Protein AF-A0A0S9RC38-F1 (a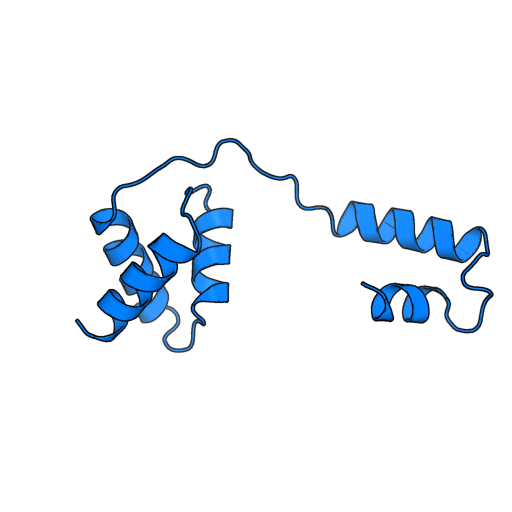fdb_monomer_lite)

Secondary structure (DSSP, 8-state):
-HHHHHHHHTTS-TTSHHHHHHHHHHHHHH-------PEE--HHHHHHHHHHHHHH-TT--HHHHHHHHHHTTEE--HHHHHHHHHHHHH-

Radius of gyration: 18.72 Å; chains: 1; bounding box: 43×22×51 Å

Sequence (91 aa):
MAIRWLELADGQSVTSHVVRQAWANWAQDASQVERYDRRPVSDDTIRVLIREMLAQHPRLSKTGALRDLRTSGIACEQRRFSGLFEEALTA

Foldseek 3Di:
DVVVLVVLCVVPPSPDPSSVVVVVVVCVVVDDDQDPQQAEDDLVVLLVQLLVVCVVPVPQDLVNSVVVCVVVRHDDDSVSSVVSNVVSVVD

Structure (mmCIF, N/CA/C/O backbone):
data_AF-A0A0S9RC38-F1
#
_entry.id   AF-A0A0S9RC38-F1
#
loop_
_atom_site.group_PDB
_atom_site.id
_atom_site.type_symbol
_atom_site.label_atom_id
_atom_site.label_alt_id
_atom_site.label_comp_id
_atom_site.label_asym_id
_atom_site.label_entity_id
_atom_site.label_seq_id
_atom_site.pdbx_PDB_ins_code
_atom_site.Cartn_x
_atom_site.Cartn_y
_atom_site.Cartn_z
_atom_site.occupancy
_atom_site.B_iso_or_equiv
_atom_site.auth_seq_id
_atom_site.auth_comp_id
_atom_site.auth_asym_id
_atom_site.auth_atom_id
_atom_site.pdbx_PDB_model_num
ATOM 1 N N . MET A 1 1 ? 10.136 5.367 -11.160 1.00 77.25 1 MET A N 1
ATOM 2 C CA . MET A 1 1 ? 9.923 5.664 -12.594 1.00 77.25 1 MET A CA 1
ATOM 3 C C . MET A 1 1 ? 11.247 5.966 -13.292 1.00 77.25 1 MET A C 1
ATOM 5 O O . MET A 1 1 ? 11.669 5.129 -14.070 1.00 77.25 1 MET A O 1
ATOM 9 N N . ALA A 1 2 ? 11.957 7.056 -12.960 1.00 84.50 2 ALA A N 1
ATOM 10 C CA . ALA A 1 2 ? 13.225 7.412 -13.623 1.00 84.50 2 ALA A CA 1
ATOM 11 C C . ALA A 1 2 ? 14.340 6.349 -13.497 1.00 84.50 2 ALA A C 1
ATOM 13 O O . ALA A 1 2 ? 14.987 6.034 -14.486 1.00 84.50 2 ALA A O 1
ATOM 14 N N . ILE A 1 3 ? 14.512 5.738 -12.316 1.00 89.88 3 ILE A N 1
ATOM 15 C CA . ILE A 1 3 ? 15.514 4.674 -12.099 1.00 89.88 3 ILE A CA 1
ATOM 16 C C . ILE A 1 3 ? 15.270 3.482 -13.036 1.00 89.88 3 ILE A C 1
ATOM 18 O O . ILE A 1 3 ? 16.184 3.042 -13.719 1.00 89.88 3 ILE A O 1
ATOM 22 N N . ARG A 1 4 ? 14.014 3.028 -13.157 1.00 92.00 4 ARG A N 1
ATOM 23 C CA . ARG A 1 4 ? 13.658 1.905 -14.034 1.00 92.00 4 ARG A CA 1
ATOM 24 C C . ARG A 1 4 ? 13.928 2.200 -15.513 1.00 92.00 4 ARG A C 1
ATOM 26 O O . ARG A 1 4 ? 14.325 1.306 -16.246 1.00 92.00 4 ARG A O 1
ATOM 33 N N . TRP A 1 5 ? 13.733 3.446 -15.947 1.00 90.69 5 TRP A N 1
ATOM 34 C CA . TRP A 1 5 ? 14.065 3.872 -17.310 1.00 90.69 5 TRP A CA 1
ATOM 35 C C . TRP A 1 5 ? 15.571 3.776 -17.586 1.00 90.69 5 TRP A C 1
ATOM 37 O O . TRP A 1 5 ? 15.973 3.318 -18.650 1.00 90.69 5 TRP A O 1
ATOM 47 N N . LEU A 1 6 ? 16.401 4.174 -16.617 1.00 92.56 6 LEU A N 1
ATOM 48 C CA . LEU A 1 6 ? 17.860 4.089 -16.723 1.00 92.56 6 LEU A CA 1
ATOM 49 C C . LEU A 1 6 ? 18.358 2.639 -16.697 1.00 92.56 6 LEU A C 1
ATOM 51 O O . LEU A 1 6 ? 19.234 2.293 -17.480 1.00 92.56 6 LEU A O 1
ATOM 55 N N . GLU A 1 7 ? 17.766 1.782 -15.862 1.00 93.00 7 GLU A N 1
ATOM 56 C CA . GLU A 1 7 ? 18.053 0.339 -15.857 1.00 93.00 7 GLU A CA 1
ATOM 57 C C . GLU A 1 7 ? 17.729 -0.314 -17.204 1.00 93.00 7 GLU A C 1
ATOM 59 O O . GLU A 1 7 ? 18.514 -1.107 -17.704 1.00 93.00 7 GLU A O 1
ATOM 64 N N . LEU A 1 8 ? 16.584 0.027 -17.806 1.00 90.38 8 LEU A N 1
ATOM 65 C CA . LEU A 1 8 ? 16.201 -0.476 -19.129 1.00 90.38 8 LEU A CA 1
ATOM 66 C C . LEU A 1 8 ? 17.074 0.093 -20.252 1.00 90.38 8 LEU A C 1
ATOM 68 O O . LEU A 1 8 ? 17.143 -0.505 -21.323 1.00 90.38 8 LEU A O 1
ATOM 72 N N . ALA A 1 9 ? 17.698 1.251 -20.028 1.00 92.38 9 ALA A N 1
ATOM 73 C CA . ALA A 1 9 ? 18.629 1.833 -20.976 1.00 92.38 9 ALA A CA 1
ATOM 74 C C . ALA A 1 9 ? 19.963 1.087 -21.009 1.00 92.38 9 ALA A C 1
ATOM 76 O O . ALA A 1 9 ? 20.536 0.983 -22.083 1.00 92.38 9 ALA A O 1
ATOM 77 N N . ASP A 1 10 ? 20.442 0.571 -19.873 1.00 90.00 10 ASP A N 1
ATOM 78 C CA . ASP A 1 10 ? 21.650 -0.266 -19.758 1.00 90.00 10 ASP A CA 1
ATOM 79 C C . ASP A 1 10 ? 22.841 0.230 -20.609 1.00 90.00 10 ASP A C 1
ATOM 81 O O . ASP A 1 10 ? 23.406 -0.472 -21.446 1.00 90.00 10 ASP A O 1
ATOM 85 N N . GLY A 1 11 ? 23.168 1.521 -20.476 1.00 85.38 11 GLY A N 1
ATOM 86 C CA . GLY A 1 11 ? 24.255 2.169 -21.224 1.00 85.38 11 GLY A CA 1
ATOM 87 C C . GLY A 1 11 ? 23.935 2.535 -22.682 1.00 85.38 11 GLY A C 1
ATOM 88 O O . GLY A 1 11 ? 24.725 3.226 -23.326 1.00 85.38 11 GLY A O 1
ATOM 89 N N . GLN A 1 12 ? 22.772 2.149 -23.205 1.00 86.38 12 GLN A N 1
ATOM 90 C CA . GLN A 1 12 ? 22.244 2.629 -24.481 1.00 86.38 12 GLN A CA 1
ATOM 91 C C . GLN A 1 12 ? 21.650 4.036 -24.346 1.00 86.38 12 GLN A C 1
ATOM 93 O O . GLN A 1 12 ? 21.310 4.514 -23.261 1.00 86.38 12 GLN A O 1
ATOM 98 N N . SER A 1 13 ? 21.466 4.711 -25.485 1.00 90.75 13 SER A N 1
ATOM 99 C CA . SER A 1 13 ? 20.758 5.990 -25.498 1.00 90.75 13 SER A CA 1
ATOM 100 C C . SER A 1 13 ? 19.331 5.817 -24.976 1.00 90.75 13 SER A C 1
ATOM 102 O O . SER A 1 13 ? 18.528 5.068 -25.541 1.00 90.75 13 SER A O 1
ATOM 104 N N . VAL A 1 14 ? 18.996 6.598 -23.949 1.00 88.88 14 VAL A N 1
ATOM 105 C CA . VAL A 1 14 ? 17.659 6.672 -23.344 1.00 88.88 14 VAL A CA 1
ATOM 106 C C . VAL A 1 14 ? 16.572 7.106 -24.329 1.00 88.88 14 VAL A C 1
ATOM 108 O O . VAL A 1 14 ? 15.396 6.898 -24.061 1.00 88.88 14 VAL A O 1
ATOM 111 N N . THR A 1 15 ? 16.933 7.702 -25.469 1.00 91.81 15 THR A N 1
ATOM 112 C CA . THR A 1 15 ? 15.986 8.106 -26.523 1.00 91.81 15 THR A CA 1
ATOM 113 C C . THR A 1 15 ? 15.851 7.069 -27.640 1.00 91.81 15 THR A C 1
ATOM 115 O O . THR A 1 15 ? 15.041 7.243 -28.561 1.00 91.81 15 THR A O 1
ATOM 118 N N . SER A 1 16 ? 16.623 5.980 -27.585 1.00 93.00 16 SER A N 1
ATOM 119 C CA . SER A 1 16 ? 16.600 4.938 -28.609 1.00 93.00 16 SER A CA 1
ATOM 120 C C . SER A 1 16 ? 15.234 4.250 -28.695 1.00 93.00 16 SER A C 1
ATOM 122 O O . SER A 1 16 ? 14.431 4.250 -27.757 1.00 93.00 16 SER A O 1
ATOM 124 N N . HIS A 1 17 ? 14.948 3.670 -29.859 1.00 92.06 17 HIS A N 1
ATOM 125 C CA . HIS A 1 17 ? 13.713 2.917 -30.067 1.00 92.06 17 HIS A CA 1
ATOM 126 C C . HIS A 1 17 ? 13.658 1.657 -29.187 1.00 92.06 17 HIS A C 1
ATOM 128 O O . HIS A 1 17 ? 12.599 1.306 -28.679 1.00 92.06 17 HIS A O 1
ATOM 134 N N . VAL A 1 18 ? 14.806 1.009 -28.965 1.00 91.62 18 VAL A N 1
ATOM 135 C CA . VAL A 1 18 ? 14.921 -0.215 -28.156 1.00 91.62 18 VAL A CA 1
ATOM 136 C C . VAL A 1 18 ? 14.499 0.044 -26.711 1.00 91.62 18 VAL A C 1
ATOM 138 O O . VAL A 1 18 ? 13.629 -0.653 -26.192 1.00 91.62 18 VAL A O 1
ATOM 141 N N . VAL A 1 19 ? 15.029 1.103 -26.094 1.00 92.06 19 VAL A N 1
ATOM 142 C CA . VAL A 1 19 ? 14.700 1.468 -24.707 1.00 92.06 19 VAL A CA 1
ATOM 143 C C . VAL A 1 19 ? 13.234 1.881 -24.574 1.00 92.06 19 VAL A C 1
ATOM 145 O O . VAL A 1 19 ? 12.554 1.465 -23.636 1.00 92.06 19 VAL A O 1
ATOM 148 N N . ARG A 1 20 ? 12.700 2.620 -25.558 1.00 91.88 20 ARG A N 1
ATOM 149 C CA . ARG A 1 20 ? 11.268 2.962 -25.610 1.00 91.88 20 ARG A CA 1
ATOM 150 C C . ARG A 1 20 ? 10.371 1.726 -25.686 1.00 91.88 20 ARG A C 1
ATOM 152 O O . ARG A 1 20 ? 9.363 1.675 -24.984 1.00 91.88 20 ARG A O 1
ATOM 159 N N . GLN A 1 21 ? 10.735 0.734 -26.496 1.00 93.75 21 GLN A N 1
ATOM 160 C CA . GLN A 1 21 ? 9.975 -0.511 -26.612 1.00 93.75 21 GLN A CA 1
ATOM 161 C C . GLN A 1 21 ? 10.035 -1.333 -25.319 1.00 93.75 21 GLN A C 1
ATOM 163 O O . GLN A 1 21 ? 9.007 -1.821 -24.852 1.00 93.75 21 GLN A O 1
ATOM 168 N N . ALA A 1 22 ? 11.219 -1.453 -24.714 1.00 91.25 22 ALA A N 1
ATOM 169 C CA . ALA A 1 22 ? 11.399 -2.165 -23.452 1.00 91.25 22 ALA A CA 1
ATOM 170 C C . ALA A 1 22 ? 10.582 -1.522 -22.320 1.00 91.25 22 ALA A C 1
ATOM 172 O O . ALA A 1 22 ? 9.940 -2.224 -21.536 1.00 91.25 22 ALA A O 1
ATOM 173 N N . TRP A 1 23 ? 10.534 -0.188 -22.282 1.00 92.94 23 TRP A N 1
ATOM 174 C CA . TRP A 1 23 ? 9.652 0.530 -21.371 1.00 92.94 23 TRP A CA 1
ATOM 175 C C . TRP A 1 23 ? 8.178 0.253 -21.637 1.00 92.94 23 TRP A C 1
ATOM 177 O O . TRP A 1 23 ? 7.449 -0.000 -20.686 1.00 92.94 23 TRP A O 1
ATOM 187 N N . ALA A 1 24 ? 7.725 0.305 -22.893 1.00 91.56 24 ALA A N 1
ATOM 188 C CA . ALA A 1 24 ? 6.323 0.064 -23.224 1.00 91.56 24 A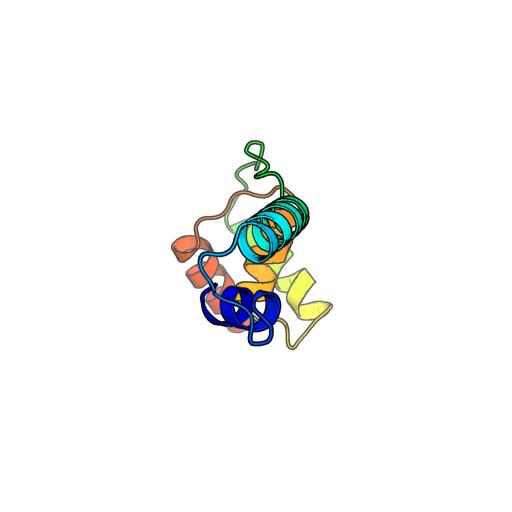LA A CA 1
ATOM 189 C C . ALA A 1 24 ? 5.865 -1.320 -22.742 1.00 91.56 24 ALA A C 1
ATOM 191 O O . ALA A 1 24 ? 4.817 -1.425 -22.110 1.00 91.56 24 ALA A O 1
ATOM 192 N N . ASN A 1 25 ? 6.687 -2.351 -22.954 1.00 90.88 25 ASN A N 1
ATOM 193 C CA . ASN A 1 25 ? 6.403 -3.708 -22.486 1.00 90.88 25 ASN A CA 1
ATOM 194 C C . ASN A 1 25 ? 6.345 -3.767 -20.953 1.00 90.88 25 ASN A C 1
ATOM 196 O O . ASN A 1 25 ? 5.375 -4.255 -20.385 1.00 90.88 25 ASN A O 1
ATOM 200 N N . TRP A 1 26 ? 7.348 -3.199 -20.278 1.00 91.62 26 TRP A N 1
ATOM 201 C CA . TRP A 1 26 ? 7.368 -3.156 -18.818 1.00 91.62 26 TRP A CA 1
ATOM 202 C C . TRP A 1 26 ? 6.172 -2.389 -18.239 1.00 91.62 26 TRP A C 1
ATOM 204 O O . TRP A 1 26 ? 5.584 -2.815 -17.251 1.00 91.62 26 TRP A O 1
ATOM 214 N N . ALA A 1 27 ? 5.807 -1.258 -18.842 1.00 90.12 27 ALA A N 1
AT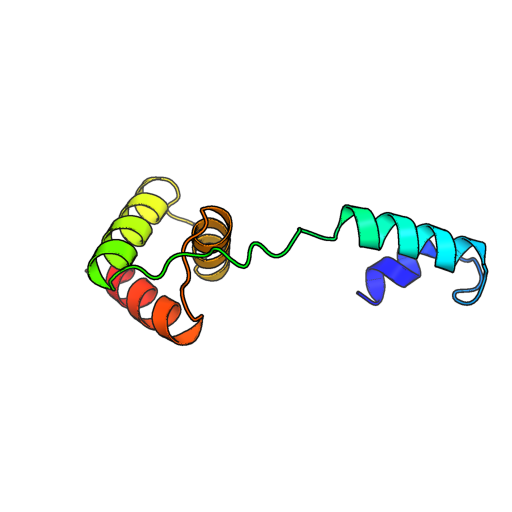OM 215 C CA . ALA A 1 27 ? 4.692 -0.436 -18.397 1.00 90.12 27 ALA A CA 1
ATOM 216 C C . ALA A 1 27 ? 3.350 -1.152 -18.588 1.00 90.12 27 ALA A C 1
ATOM 218 O O . ALA A 1 27 ? 2.477 -1.002 -17.739 1.00 90.12 27 ALA A O 1
ATOM 219 N N . GLN A 1 28 ? 3.196 -1.935 -19.661 1.00 86.25 28 GLN A N 1
ATOM 220 C CA . GLN A 1 28 ? 2.028 -2.796 -19.860 1.00 86.25 28 GLN A CA 1
ATOM 221 C C . GLN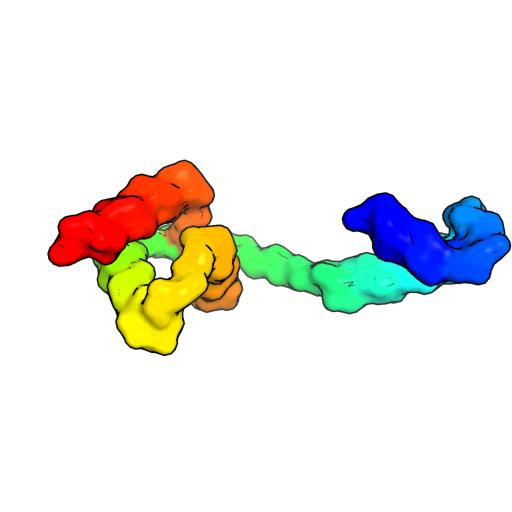 A 1 28 ? 1.943 -3.873 -18.776 1.00 86.25 28 GLN A C 1
ATOM 223 O O . GLN A 1 28 ? 0.908 -3.985 -18.129 1.00 86.25 28 GLN A O 1
ATOM 228 N N . ASP A 1 29 ? 3.037 -4.583 -18.498 1.00 82.81 29 ASP A N 1
ATOM 229 C CA . ASP A 1 29 ? 3.064 -5.619 -17.454 1.00 82.81 29 ASP A CA 1
ATOM 230 C C . ASP A 1 29 ? 2.841 -5.046 -16.045 1.00 82.81 29 ASP A C 1
ATOM 232 O O . ASP A 1 29 ? 2.171 -5.647 -15.206 1.00 82.81 29 ASP A O 1
ATOM 236 N N . ALA A 1 30 ? 3.394 -3.862 -15.771 1.00 83.12 30 ALA A N 1
ATOM 237 C CA . ALA A 1 30 ? 3.215 -3.159 -14.504 1.00 83.12 30 ALA A CA 1
ATOM 238 C C . ALA A 1 30 ? 1.834 -2.493 -14.382 1.00 83.12 30 ALA A C 1
ATOM 240 O O . ALA A 1 30 ? 1.458 -2.059 -13.287 1.00 83.12 30 ALA A O 1
ATOM 241 N N . SER A 1 31 ? 1.087 -2.386 -15.484 1.00 76.69 31 SER A N 1
ATOM 242 C CA . SER A 1 31 ? -0.251 -1.812 -15.497 1.00 76.69 31 SER A CA 1
ATOM 243 C C . SER A 1 31 ? -1.218 -2.768 -14.806 1.00 76.69 31 SER A C 1
ATOM 245 O O . SER A 1 31 ? -1.705 -3.736 -15.387 1.00 76.69 31 SER A O 1
ATOM 247 N N . GLN A 1 32 ? -1.533 -2.499 -13.540 1.00 68.62 32 GLN A N 1
ATOM 248 C CA . GLN A 1 32 ? -2.720 -3.100 -12.948 1.00 68.62 32 GLN A CA 1
ATOM 249 C C . GLN A 1 32 ? -3.958 -2.423 -13.526 1.00 68.62 32 GLN A C 1
ATOM 251 O O . GLN A 1 32 ? -4.098 -1.203 -13.434 1.00 68.62 32 GLN A O 1
ATOM 256 N N . VAL A 1 33 ? -4.883 -3.227 -14.060 1.00 66.06 33 VAL A N 1
ATOM 257 C CA . VAL A 1 33 ? -6.218 -2.753 -14.439 1.00 66.06 33 VAL A CA 1
ATOM 258 C C . VAL A 1 33 ? -6.854 -2.113 -13.211 1.00 66.06 33 VAL A C 1
ATOM 260 O O . VAL A 1 33 ? -7.150 -2.786 -12.218 1.00 66.06 33 VAL A O 1
ATOM 263 N N . GLU A 1 34 ? -7.051 -0.802 -13.272 1.00 62.31 34 GLU A N 1
ATOM 264 C CA . GLU A 1 34 ? -7.770 -0.079 -12.240 1.00 62.31 34 GLU A CA 1
ATOM 265 C C . GLU A 1 34 ? -9.211 -0.604 -12.205 1.00 62.31 34 GLU A C 1
ATOM 267 O O . GLU A 1 34 ? -10.011 -0.375 -13.110 1.00 62.31 34 GLU A O 1
ATOM 272 N N . ARG A 1 35 ? -9.536 -1.398 -11.180 1.00 63.03 35 ARG A N 1
ATOM 273 C CA . ARG A 1 35 ? -10.897 -1.890 -10.950 1.00 63.03 35 ARG A CA 1
ATOM 274 C C . ARG A 1 35 ? -11.739 -0.736 -10.413 1.00 63.03 35 ARG A C 1
ATOM 276 O O . ARG A 1 35 ? -11.653 -0.418 -9.230 1.00 63.03 35 ARG A O 1
ATOM 283 N N . TYR A 1 36 ? -12.540 -0.126 -11.282 1.00 60.38 36 TYR A N 1
ATOM 284 C CA . TYR A 1 36 ? -13.460 0.960 -10.923 1.00 60.38 36 TYR A CA 1
ATOM 285 C C . TYR A 1 36 ? -14.684 0.492 -10.112 1.00 60.38 36 TYR A C 1
ATOM 287 O O . TYR A 1 36 ? -15.302 1.306 -9.436 1.00 60.38 36 TYR A O 1
ATOM 295 N N . ASP A 1 37 ? -14.973 -0.813 -10.065 1.00 63.78 37 ASP A N 1
ATOM 296 C CA . ASP A 1 37 ? -16.086 -1.404 -9.293 1.00 63.78 37 ASP A CA 1
ATOM 297 C C . ASP A 1 37 ? -15.821 -1.530 -7.781 1.00 63.78 37 ASP A C 1
ATOM 299 O O . ASP A 1 37 ? -16.412 -2.372 -7.094 1.00 63.78 37 ASP A O 1
ATOM 303 N N . ARG A 1 38 ? -14.913 -0.720 -7.221 1.00 78.88 38 ARG A N 1
ATOM 304 C CA . ARG A 1 38 ? -14.657 -0.784 -5.782 1.00 78.88 38 ARG A CA 1
ATOM 305 C C . ARG A 1 38 ? -15.907 -0.364 -5.013 1.00 78.88 38 ARG A C 1
ATOM 307 O O . ARG A 1 38 ? -16.411 0.744 -5.186 1.00 78.88 38 ARG A O 1
ATOM 314 N N . ARG A 1 39 ? -16.385 -1.232 -4.125 1.00 83.06 39 ARG A N 1
ATOM 315 C CA . ARG A 1 39 ? -17.618 -0.990 -3.370 1.00 83.06 39 ARG A CA 1
ATOM 316 C C . ARG A 1 39 ? -17.321 -0.169 -2.115 1.00 83.06 39 ARG A C 1
ATOM 318 O O . ARG A 1 39 ? -16.373 -0.504 -1.397 1.00 83.06 39 ARG A O 1
ATOM 325 N N . PRO A 1 40 ? -18.098 0.887 -1.823 1.00 85.06 40 PRO A N 1
ATOM 326 C CA . PRO A 1 40 ? -18.008 1.561 -0.539 1.00 85.06 40 PRO A CA 1
ATOM 327 C C . PRO A 1 40 ? -18.507 0.625 0.567 1.00 85.06 40 PRO A C 1
ATOM 329 O O . PRO A 1 40 ? -19.486 -0.099 0.396 1.00 85.06 40 PRO A O 1
ATOM 332 N N . VAL A 1 41 ? -17.834 0.660 1.711 1.00 89.69 41 VAL A N 1
ATOM 333 C CA . VAL A 1 41 ? -18.225 -0.051 2.937 1.00 89.69 41 VAL A CA 1
ATOM 334 C C . VAL A 1 41 ? -18.216 0.930 4.112 1.00 89.69 41 VAL A C 1
ATOM 336 O O . VAL A 1 41 ? -17.628 2.016 4.011 1.00 89.69 41 VAL A O 1
ATOM 339 N N . SER A 1 42 ? -18.871 0.576 5.218 1.00 93.44 42 SER A N 1
ATOM 340 C CA . SER A 1 42 ? -18.913 1.413 6.423 1.00 93.44 42 SER A CA 1
ATOM 341 C C . SER A 1 42 ? -17.562 1.452 7.144 1.00 93.44 42 SER A C 1
ATOM 343 O O . SER A 1 42 ? -16.717 0.574 6.966 1.00 93.44 42 SER A O 1
ATOM 345 N N . ASP A 1 43 ? -17.361 2.471 7.982 1.00 94.00 43 ASP A N 1
ATOM 346 C CA . ASP A 1 43 ? -16.154 2.594 8.810 1.00 94.00 43 ASP A CA 1
ATOM 347 C C . ASP A 1 43 ? -15.976 1.402 9.752 1.00 94.00 43 ASP A C 1
ATOM 349 O O . ASP A 1 43 ? -14.863 0.907 9.903 1.00 94.00 43 ASP A O 1
ATOM 353 N N . ASP A 1 44 ? -17.065 0.887 10.325 1.00 93.38 44 ASP A N 1
ATOM 354 C CA . ASP A 1 44 ? -17.016 -0.268 11.224 1.00 93.38 44 ASP A CA 1
ATOM 355 C C . ASP A 1 44 ? -16.526 -1.526 10.513 1.00 93.38 44 ASP A C 1
ATOM 357 O O . ASP A 1 44 ? -15.662 -2.232 11.033 1.00 93.38 44 ASP A O 1
ATOM 361 N N . THR A 1 45 ? -16.997 -1.769 9.286 1.00 94.12 45 THR A N 1
ATOM 362 C CA . THR A 1 45 ? -16.488 -2.872 8.465 1.00 94.12 45 THR A CA 1
ATOM 363 C C . THR A 1 45 ? -14.999 -2.697 8.179 1.00 94.12 45 THR A C 1
ATOM 365 O O . THR A 1 45 ? -14.242 -3.658 8.284 1.00 94.12 45 THR A O 1
ATOM 368 N N . ILE A 1 46 ? -14.543 -1.478 7.878 1.00 95.00 46 ILE A N 1
ATOM 369 C CA . ILE A 1 46 ? -13.116 -1.212 7.637 1.00 95.00 46 ILE A CA 1
ATOM 370 C C . ILE A 1 46 ? -12.288 -1.460 8.901 1.00 95.00 46 ILE A C 1
ATOM 372 O O . ILE A 1 46 ? -11.235 -2.082 8.803 1.00 95.00 46 ILE A O 1
ATOM 376 N N . ARG A 1 47 ? -12.750 -1.033 10.083 1.00 95.25 47 ARG A N 1
ATOM 377 C CA . ARG A 1 47 ? -12.050 -1.290 11.355 1.00 95.25 47 ARG A CA 1
ATOM 378 C C . ARG A 1 47 ? -11.896 -2.784 11.623 1.00 95.25 47 ARG A C 1
ATOM 380 O O . ARG A 1 47 ? -10.813 -3.214 12.012 1.00 95.25 47 ARG A O 1
ATOM 387 N N . VAL A 1 48 ? -12.955 -3.567 11.403 1.00 94.88 48 VAL A N 1
ATOM 388 C CA . VAL A 1 48 ? -12.912 -5.031 11.554 1.00 94.88 48 VAL A CA 1
ATOM 389 C C . VAL A 1 48 ? -11.869 -5.631 10.614 1.00 94.88 48 VAL A C 1
ATOM 391 O O . VAL A 1 48 ? -10.978 -6.338 11.077 1.00 94.88 48 VAL A O 1
ATOM 394 N N . LEU A 1 49 ? -11.901 -5.262 9.331 1.00 95.12 49 LEU A N 1
ATOM 395 C CA . LEU A 1 49 ? -10.931 -5.744 8.344 1.00 95.12 49 LEU A CA 1
ATOM 396 C C . LEU A 1 49 ? -9.490 -5.363 8.710 1.00 95.12 49 LEU A C 1
ATOM 398 O O . LEU A 1 49 ? -8.595 -6.197 8.632 1.00 95.12 49 LEU A O 1
ATOM 402 N N . ILE A 1 50 ? -9.250 -4.125 9.156 1.00 95.38 50 ILE A N 1
ATOM 403 C CA . ILE A 1 50 ? -7.914 -3.686 9.588 1.00 95.38 50 ILE A CA 1
ATOM 404 C C . ILE A 1 50 ? -7.413 -4.547 10.753 1.00 95.38 50 ILE A C 1
ATOM 406 O O . ILE A 1 50 ? -6.262 -4.984 10.731 1.00 95.38 50 ILE A O 1
ATOM 410 N N . ARG A 1 51 ? -8.265 -4.827 11.747 1.00 94.94 51 ARG A N 1
ATOM 411 C CA . ARG A 1 51 ? -7.901 -5.683 12.887 1.00 94.94 51 ARG A CA 1
ATOM 412 C C . ARG A 1 51 ? -7.582 -7.108 12.450 1.00 94.94 51 ARG A C 1
ATOM 414 O O . ARG A 1 51 ? -6.585 -7.660 12.902 1.00 94.94 51 ARG A O 1
ATOM 421 N N . GLU A 1 52 ? -8.374 -7.686 11.551 1.00 95.06 52 GLU A N 1
ATOM 422 C CA . GLU A 1 52 ? -8.109 -9.019 10.993 1.00 95.06 52 GLU A CA 1
ATOM 423 C C . GLU A 1 52 ? -6.763 -9.069 10.260 1.00 95.06 52 GLU A C 1
ATOM 425 O O . GLU A 1 52 ? -5.980 -10.001 10.450 1.00 95.06 52 GLU A O 1
ATOM 430 N N . MET A 1 53 ? -6.459 -8.040 9.469 1.00 95.25 53 MET A N 1
ATOM 431 C CA . MET A 1 53 ? -5.197 -7.936 8.736 1.00 95.25 53 MET A CA 1
ATOM 432 C C . MET A 1 53 ? -3.997 -7.777 9.675 1.00 95.25 53 MET A C 1
ATOM 434 O O . MET A 1 53 ? -2.970 -8.419 9.465 1.00 95.25 53 MET A O 1
ATOM 438 N N . LEU A 1 54 ? -4.123 -6.967 10.731 1.00 94.25 54 LEU A N 1
ATOM 439 C CA . LEU A 1 54 ? -3.083 -6.805 11.751 1.00 94.25 54 LEU A CA 1
ATOM 440 C C . LEU A 1 54 ? -2.896 -8.070 12.597 1.00 94.25 54 LEU A C 1
ATOM 442 O O . LEU A 1 54 ? -1.767 -8.394 12.956 1.00 94.25 54 LEU A O 1
ATOM 446 N N . ALA A 1 55 ? -3.965 -8.819 12.874 1.00 93.75 55 ALA A N 1
ATOM 447 C CA . ALA A 1 55 ? -3.874 -10.097 13.576 1.00 93.75 55 ALA A CA 1
ATOM 448 C C . ALA A 1 55 ? -3.106 -11.146 12.753 1.00 93.75 55 ALA A C 1
ATOM 450 O O . ALA A 1 55 ? -2.280 -11.878 13.297 1.00 93.75 55 ALA A O 1
ATOM 451 N N . GLN A 1 56 ? -3.337 -11.196 11.437 1.00 94.31 56 GLN A N 1
ATOM 452 C CA . GLN A 1 56 ? -2.620 -12.097 10.524 1.00 94.31 56 GLN A CA 1
ATOM 453 C C . GLN A 1 56 ? -1.183 -11.627 10.256 1.00 94.31 56 GLN A C 1
ATOM 455 O O . GLN A 1 56 ? -0.260 -12.437 10.134 1.00 94.31 56 GLN A O 1
ATOM 460 N N . HIS A 1 57 ? -0.978 -10.311 10.187 1.00 93.06 57 HIS A N 1
ATOM 461 C CA . HIS A 1 57 ? 0.298 -9.685 9.866 1.00 93.06 57 HIS A CA 1
ATOM 462 C C . HIS A 1 57 ? 0.588 -8.507 10.816 1.00 93.06 57 HIS A C 1
ATOM 464 O O . HIS A 1 57 ? 0.413 -7.348 10.440 1.00 93.06 57 HIS A O 1
ATOM 470 N N . PRO A 1 58 ? 1.136 -8.760 12.022 1.00 91.12 58 PRO A N 1
ATOM 471 C CA . PRO A 1 58 ? 1.346 -7.716 13.038 1.00 91.12 58 PRO A CA 1
ATOM 472 C C . PRO A 1 58 ? 2.292 -6.579 12.631 1.00 91.12 58 PRO A C 1
ATOM 474 O O . PRO A 1 58 ? 2.321 -5.529 13.262 1.00 91.12 58 PRO A O 1
ATOM 477 N N . ARG A 1 59 ? 3.102 -6.786 11.585 1.00 92.38 59 ARG A N 1
ATOM 478 C CA . ARG A 1 59 ? 4.028 -5.783 11.031 1.00 92.38 59 ARG A CA 1
ATOM 479 C C . ARG A 1 59 ? 3.501 -5.124 9.754 1.00 92.38 59 ARG A C 1
ATOM 481 O O . ARG A 1 59 ? 4.270 -4.462 9.055 1.00 92.38 59 ARG A O 1
ATOM 488 N N . LEU A 1 60 ? 2.233 -5.341 9.405 1.00 93.38 60 LEU A N 1
ATOM 489 C CA . LEU A 1 60 ? 1.645 -4.785 8.196 1.00 93.38 60 LEU A CA 1
ATOM 490 C C . LEU A 1 60 ? 1.633 -3.259 8.275 1.00 93.38 60 LEU A C 1
ATOM 492 O O . LEU A 1 60 ? 1.097 -2.660 9.205 1.00 93.38 60 LEU A O 1
ATOM 496 N N . SER A 1 61 ? 2.238 -2.617 7.280 1.00 95.06 61 SER A N 1
ATOM 497 C CA . SER A 1 61 ? 2.233 -1.163 7.203 1.00 95.06 61 SER A CA 1
ATOM 498 C C . SER A 1 61 ? 0.852 -0.654 6.795 1.00 95.06 61 SER A C 1
ATOM 500 O O . SER A 1 61 ? 0.141 -1.293 6.020 1.00 95.06 61 SER A O 1
ATOM 502 N N . LYS A 1 62 ? 0.502 0.558 7.230 1.00 95.31 62 LYS A N 1
ATOM 503 C CA . LYS A 1 62 ? -0.736 1.241 6.824 1.00 95.31 62 LYS A CA 1
ATOM 504 C C . LYS A 1 62 ? -0.925 1.282 5.303 1.00 95.31 62 LYS A C 1
ATOM 506 O O . LYS A 1 62 ? -2.018 1.054 4.792 1.00 95.31 62 LYS A O 1
ATOM 511 N N . THR A 1 63 ? 0.140 1.582 4.562 1.00 94.44 63 THR A N 1
ATOM 512 C CA . THR A 1 63 ? 0.093 1.648 3.094 1.00 94.44 63 THR A CA 1
ATOM 513 C C . THR A 1 63 ? -0.045 0.268 2.454 1.00 94.44 63 THR A C 1
ATOM 515 O O . THR A 1 63 ? -0.702 0.164 1.418 1.00 94.44 63 THR A O 1
ATOM 518 N N . GLY A 1 64 ? 0.524 -0.775 3.068 1.00 94.88 64 GLY A N 1
ATOM 519 C CA . GLY A 1 64 ? 0.284 -2.170 2.696 1.00 94.88 64 GLY A CA 1
ATOM 520 C C . GLY A 1 64 ? -1.176 -2.555 2.915 1.00 94.88 64 GLY A C 1
ATOM 521 O O . GLY A 1 64 ? -1.849 -2.953 1.972 1.00 94.88 64 GLY A O 1
ATOM 522 N N . ALA A 1 65 ? -1.712 -2.285 4.105 1.00 95.44 65 ALA A N 1
ATOM 523 C CA . ALA A 1 65 ? -3.096 -2.602 4.437 1.00 95.44 65 ALA A CA 1
ATOM 524 C C . ALA A 1 65 ? -4.113 -1.902 3.512 1.00 95.44 65 ALA A C 1
ATOM 526 O O . ALA A 1 65 ? -5.045 -2.523 3.005 1.00 95.44 65 ALA A O 1
ATOM 527 N N . LEU A 1 66 ? -3.908 -0.616 3.206 1.00 95.31 66 LEU A N 1
ATOM 528 C CA . LEU A 1 66 ? -4.765 0.105 2.258 1.00 95.31 66 LEU A CA 1
ATOM 529 C C . LEU A 1 66 ? -4.698 -0.484 0.841 1.00 95.31 66 LEU A C 1
ATOM 531 O O . LEU A 1 66 ? -5.693 -0.475 0.112 1.00 95.31 66 LEU A O 1
ATOM 535 N N . ARG A 1 67 ? -3.523 -0.966 0.422 1.00 92.12 67 ARG A N 1
ATOM 536 C CA . ARG A 1 67 ? -3.348 -1.609 -0.884 1.00 92.12 67 ARG A CA 1
ATOM 537 C C . ARG A 1 67 ? -4.116 -2.921 -0.947 1.00 92.12 67 ARG A C 1
ATOM 539 O O . ARG A 1 67 ? -4.827 -3.135 -1.928 1.00 92.12 67 ARG A O 1
ATOM 546 N N . ASP A 1 68 ? -4.018 -3.749 0.081 1.00 92.44 68 ASP A N 1
ATOM 547 C CA . ASP A 1 68 ? -4.696 -5.045 0.124 1.00 92.44 68 ASP A CA 1
ATOM 548 C C . ASP A 1 68 ? -6.220 -4.857 0.134 1.00 92.44 68 ASP A C 1
ATOM 550 O O . ASP A 1 68 ? -6.923 -5.474 -0.668 1.00 92.44 68 ASP A O 1
ATOM 554 N N . LEU A 1 69 ? -6.723 -3.893 0.916 1.00 92.44 69 LEU A N 1
ATOM 555 C CA . LEU A 1 69 ? -8.143 -3.519 0.943 1.00 92.44 69 LEU A CA 1
ATOM 556 C C . LEU A 1 69 ? -8.649 -3.027 -0.426 1.00 92.44 69 LEU A C 1
ATOM 558 O O . LEU A 1 69 ? -9.744 -3.360 -0.869 1.00 92.44 69 LEU A O 1
ATOM 562 N N . ARG A 1 70 ? -7.841 -2.256 -1.156 1.00 90.25 70 ARG A N 1
ATOM 563 C CA . ARG A 1 70 ? -8.194 -1.811 -2.516 1.00 90.25 70 ARG A CA 1
ATOM 564 C C . ARG A 1 70 ? -8.113 -2.929 -3.551 1.00 90.25 70 ARG A C 1
ATOM 566 O O . ARG A 1 70 ? -8.873 -2.906 -4.522 1.00 90.25 70 ARG A O 1
ATOM 573 N N . THR A 1 71 ? -7.201 -3.877 -3.356 1.00 88.50 71 THR A N 1
ATOM 574 C CA . THR A 1 71 ? -7.014 -5.051 -4.224 1.00 88.50 71 THR A CA 1
ATOM 575 C C . THR A 1 71 ? -8.166 -6.042 -4.059 1.00 88.50 71 THR A C 1
ATOM 577 O O . THR A 1 71 ? -8.601 -6.635 -5.048 1.00 88.50 71 THR A O 1
ATOM 580 N N . SER A 1 72 ? -8.739 -6.141 -2.853 1.00 88.00 72 SER A N 1
ATOM 581 C CA . SER A 1 72 ? -9.952 -6.926 -2.580 1.00 88.00 72 SER A CA 1
ATOM 582 C C . SER A 1 72 ? -11.237 -6.309 -3.150 1.00 88.00 72 SER A C 1
ATOM 584 O O . SER A 1 72 ? -12.295 -6.931 -3.099 1.00 88.00 72 SER A O 1
ATOM 586 N N . GLY A 1 73 ? -11.157 -5.113 -3.745 1.00 89.38 73 GLY A N 1
ATOM 587 C CA . GLY A 1 73 ? -12.298 -4.447 -4.372 1.00 89.38 73 GLY A CA 1
ATOM 588 C C . GLY A 1 73 ? -13.075 -3.524 -3.434 1.00 89.38 73 GLY A C 1
ATOM 589 O O . GLY A 1 73 ? -14.207 -3.163 -3.746 1.00 89.38 73 GLY A O 1
ATOM 590 N N . ILE A 1 74 ? -12.499 -3.111 -2.305 1.00 90.50 74 ILE A N 1
ATOM 591 C CA . ILE A 1 74 ? -13.144 -2.174 -1.380 1.00 90.50 74 ILE A CA 1
ATOM 592 C C . ILE A 1 74 ? -12.645 -0.746 -1.638 1.00 90.50 74 ILE A C 1
ATOM 594 O O . ILE A 1 74 ? -11.444 -0.486 -1.768 1.00 90.50 74 ILE A O 1
ATOM 598 N N . ALA A 1 75 ? -13.575 0.208 -1.721 1.00 88.94 75 ALA A N 1
ATOM 599 C CA . ALA A 1 75 ? -13.261 1.624 -1.878 1.00 88.94 75 ALA A CA 1
ATOM 600 C C . ALA A 1 75 ? -13.021 2.266 -0.508 1.00 88.94 75 ALA A C 1
ATOM 602 O O . ALA A 1 75 ? -13.907 2.294 0.345 1.00 88.94 75 ALA A O 1
ATOM 603 N N . CYS A 1 76 ? -11.832 2.840 -0.319 1.00 91.50 76 CYS A N 1
ATOM 604 C CA . CYS A 1 76 ? -11.551 3.707 0.818 1.00 91.50 76 CYS A CA 1
ATOM 605 C C . CYS A 1 76 ? -10.557 4.814 0.440 1.00 91.50 76 CYS A C 1
ATOM 607 O O . CYS A 1 76 ? -9.500 4.568 -0.162 1.00 91.50 76 CYS A O 1
ATOM 609 N N . GLU A 1 77 ? -10.903 6.048 0.798 1.00 91.56 77 GLU A N 1
ATOM 610 C CA . GLU A 1 77 ? -10.038 7.217 0.668 1.00 91.56 77 GLU A CA 1
ATOM 611 C C . GLU A 1 77 ? -8.849 7.108 1.623 1.00 91.56 77 GLU A C 1
ATOM 613 O O . GLU A 1 77 ? -8.981 6.674 2.764 1.00 91.56 77 GLU A O 1
ATOM 618 N N . GLN A 1 78 ? -7.670 7.549 1.185 1.00 93.69 78 GLN A N 1
ATOM 619 C CA . GLN A 1 78 ? -6.448 7.407 1.983 1.00 93.69 78 GLN A CA 1
ATOM 620 C C . GLN A 1 78 ? -6.512 8.164 3.318 1.00 93.69 78 GLN A C 1
ATOM 622 O O . GLN A 1 78 ? -6.017 7.664 4.329 1.00 93.69 78 GLN A O 1
ATOM 627 N N . ARG A 1 79 ? -7.132 9.353 3.336 1.00 94.12 79 ARG A N 1
ATOM 628 C CA . ARG A 1 79 ? -7.321 10.144 4.561 1.00 94.12 79 ARG A CA 1
ATOM 629 C C . ARG A 1 79 ? -8.237 9.418 5.548 1.00 94.12 79 ARG A C 1
ATOM 631 O O . ARG A 1 79 ? -7.864 9.270 6.706 1.00 94.12 79 ARG A O 1
ATOM 638 N N . ARG A 1 80 ? -9.383 8.927 5.067 1.00 93.62 80 ARG A N 1
ATOM 639 C CA . ARG A 1 80 ? -10.356 8.157 5.855 1.00 93.62 80 ARG A CA 1
ATOM 640 C C . ARG A 1 80 ? -9.731 6.882 6.422 1.00 93.62 80 ARG A C 1
ATOM 642 O O . ARG A 1 80 ? -9.761 6.680 7.628 1.00 93.62 80 ARG A O 1
ATOM 649 N N . PHE A 1 81 ? -9.062 6.091 5.580 1.00 96.62 81 PHE A N 1
ATOM 650 C CA . PHE A 1 81 ? -8.353 4.886 6.016 1.00 96.62 81 PHE A CA 1
ATOM 651 C C . PHE A 1 81 ? -7.295 5.184 7.079 1.00 96.62 81 PHE A C 1
ATOM 653 O O . PHE A 1 81 ? -7.125 4.409 8.011 1.00 96.62 81 PHE A O 1
ATOM 660 N N . SER A 1 82 ? -6.587 6.311 6.949 1.00 96.31 82 SER A N 1
ATOM 661 C CA . SER A 1 82 ? -5.549 6.668 7.913 1.00 96.31 82 SER A CA 1
ATOM 662 C C . SER A 1 82 ? -6.108 6.839 9.318 1.00 96.31 82 SER A C 1
ATOM 664 O O . SER A 1 82 ? -5.524 6.277 10.230 1.00 96.31 82 SER A O 1
ATOM 666 N N . GLY A 1 83 ? -7.238 7.532 9.492 1.00 96.31 83 GLY A N 1
ATOM 667 C CA . GLY A 1 83 ? -7.873 7.659 10.811 1.00 96.31 83 G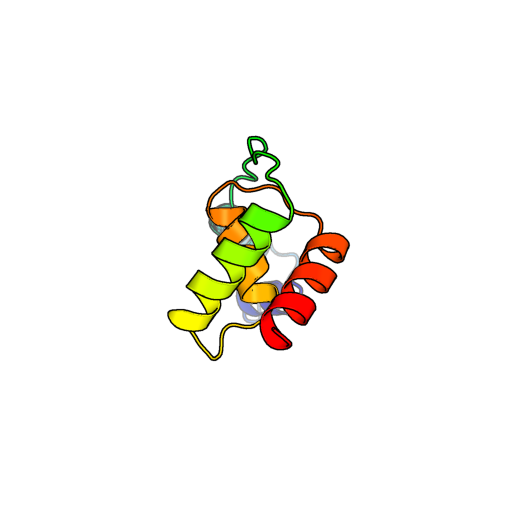LY A CA 1
ATOM 668 C C . GLY A 1 83 ? -8.281 6.302 11.387 1.00 96.31 83 GLY A C 1
ATOM 669 O O . GLY A 1 83 ? -7.883 5.955 12.494 1.00 96.31 83 GLY A O 1
ATOM 670 N N . LEU A 1 84 ? -8.971 5.489 10.582 1.00 96.19 84 LEU A N 1
ATOM 671 C CA . LEU A 1 84 ? -9.459 4.169 10.998 1.00 96.19 84 LEU A CA 1
ATOM 672 C C . LEU A 1 84 ? -8.327 3.195 11.362 1.00 96.19 84 LEU A C 1
ATOM 674 O O . LEU A 1 84 ? -8.497 2.356 12.243 1.00 96.19 84 LEU A O 1
ATOM 678 N N . PHE A 1 85 ? -7.172 3.299 10.700 1.00 96.25 85 PHE A N 1
ATOM 679 C CA . PHE A 1 85 ? -6.008 2.464 10.989 1.00 96.25 85 PHE A CA 1
ATOM 680 C C . PHE A 1 85 ? -5.342 2.834 12.318 1.00 96.25 85 PHE A C 1
ATOM 682 O O . PHE A 1 85 ? -5.020 1.940 13.094 1.00 96.25 85 PHE A O 1
ATOM 689 N N . GLU A 1 86 ? -5.173 4.128 12.613 1.00 94.75 86 GLU A N 1
ATOM 690 C CA . GLU A 1 86 ? -4.632 4.562 13.913 1.00 94.75 86 GLU A CA 1
ATOM 691 C C . GLU A 1 86 ? -5.599 4.220 15.067 1.00 94.75 86 GLU A C 1
ATOM 693 O O . GLU A 1 86 ? -5.170 3.779 16.135 1.00 94.75 86 GLU A O 1
ATOM 698 N N . GLU A 1 87 ? -6.915 4.348 14.843 1.00 93.12 87 GLU A N 1
ATOM 699 C CA . GLU A 1 87 ? -7.945 3.905 15.797 1.00 93.12 87 GLU A CA 1
ATOM 700 C C . GLU A 1 87 ? -7.827 2.405 16.100 1.00 93.12 87 GLU A C 1
ATOM 702 O O . GLU A 1 87 ? -7.904 1.997 17.257 1.00 93.12 87 GLU A O 1
ATOM 707 N N . ALA A 1 88 ? -7.605 1.576 15.07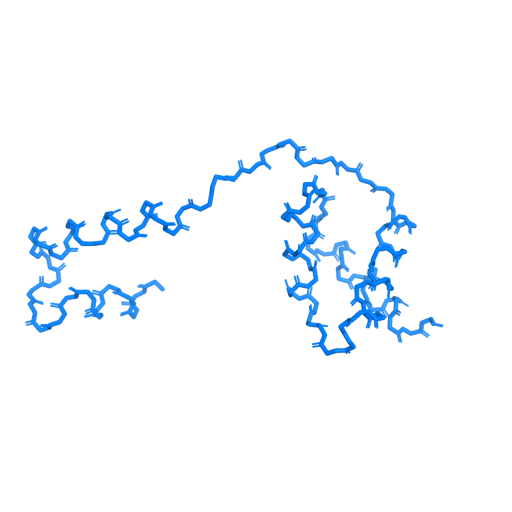5 1.00 90.56 88 ALA A N 1
ATOM 708 C CA . ALA A 1 88 ? -7.472 0.130 15.230 1.00 90.56 88 ALA A CA 1
ATOM 709 C C . ALA A 1 88 ? -6.180 -0.309 15.944 1.00 90.56 88 ALA A C 1
ATOM 711 O O . ALA A 1 88 ? -6.146 -1.424 16.452 1.00 90.56 88 ALA A O 1
ATOM 712 N N . LEU A 1 89 ? -5.142 0.534 15.980 1.00 88.62 89 LEU A N 1
ATOM 713 C CA . LEU A 1 89 ? -3.908 0.281 16.737 1.00 88.62 89 LEU A CA 1
ATOM 714 C C . LEU A 1 89 ? -4.012 0.678 18.214 1.00 88.62 89 LEU A C 1
ATOM 716 O O . LEU A 1 89 ? -3.236 0.191 19.032 1.00 88.62 89 LEU A O 1
ATOM 720 N N . THR A 1 90 ? -4.921 1.601 18.535 1.00 84.94 90 THR A N 1
ATOM 721 C CA . THR A 1 90 ? -5.082 2.154 19.890 1.00 84.94 90 THR A CA 1
ATOM 722 C C . THR A 1 90 ? -6.163 1.419 20.695 1.00 84.94 90 THR A C 1
ATOM 724 O O . THR A 1 90 ? -6.173 1.509 21.922 1.00 84.94 90 THR A O 1
ATOM 727 N N . ALA A 1 91 ? -7.076 0.725 20.010 1.00 62.31 91 ALA A N 1
ATOM 728 C CA . ALA A 1 91 ? -8.169 -0.062 20.587 1.00 62.31 91 ALA A CA 1
ATOM 729 C C . ALA A 1 91 ? -7.735 -1.491 20.937 1.00 62.31 91 ALA A C 1
ATOM 731 O O . ALA A 1 91 ? -8.170 -1.976 22.004 1.00 62.31 91 ALA A O 1
#

pLDDT: mean 89.23, std 8.41, range [60.38, 96.62]